Protein AF-B1YFG6-F1 (afdb_monomer_lite)

Structure (mmCIF, N/CA/C/O backbone):
data_AF-B1YFG6-F1
#
_entry.id   AF-B1YFG6-F1
#
loop_
_atom_site.group_PDB
_atom_site.id
_atom_site.type_symbol
_atom_site.label_atom_id
_atom_site.label_alt_id
_atom_site.label_comp_id
_atom_site.label_asym_id
_atom_site.label_entity_id
_atom_site.label_seq_id
_atom_site.pdbx_PDB_ins_code
_atom_site.Cartn_x
_atom_site.Cartn_y
_atom_site.Cartn_z
_atom_site.occupancy
_atom_site.B_iso_or_equiv
_atom_site.auth_seq_id
_atom_site.auth_comp_id
_atom_site.auth_asym_id
_atom_site.auth_atom_id
_atom_site.pdbx_PDB_model_num
ATOM 1 N N . MET A 1 1 ? 16.360 4.825 -18.941 1.00 74.44 1 MET A N 1
ATOM 2 C CA . MET A 1 1 ? 16.264 5.962 -17.995 1.00 74.44 1 MET A CA 1
ATOM 3 C C . MET A 1 1 ? 14.808 6.266 -17.660 1.00 74.44 1 MET A C 1
ATOM 5 O O . MET A 1 1 ? 14.457 6.200 -16.492 1.00 74.44 1 MET A O 1
ATOM 9 N N . GLU A 1 2 ? 13.940 6.482 -18.650 1.00 77.38 2 GLU A N 1
ATOM 10 C CA . GLU A 1 2 ? 12.512 6.808 -18.444 1.00 77.38 2 GLU A CA 1
ATOM 11 C C . GLU A 1 2 ? 11.731 5.731 -17.675 1.00 77.38 2 GLU A C 1
ATOM 13 O O . GLU A 1 2 ? 11.001 6.045 -16.741 1.00 77.38 2 GLU A O 1
ATOM 18 N N . VAL A 1 3 ? 11.962 4.450 -17.979 1.00 77.88 3 VAL A N 1
ATOM 19 C CA . VAL A 1 3 ? 11.304 3.318 -17.297 1.00 77.88 3 VAL A CA 1
ATOM 20 C C . VAL A 1 3 ? 11.634 3.265 -15.801 1.00 77.88 3 VAL A C 1
ATOM 22 O O . VAL A 1 3 ? 10.763 2.974 -14.987 1.00 77.88 3 VAL A O 1
ATOM 25 N N . LEU A 1 4 ? 12.876 3.590 -15.421 1.00 80.25 4 LEU A N 1
ATOM 26 C CA . LEU A 1 4 ? 13.283 3.654 -14.013 1.00 80.25 4 LEU A CA 1
ATOM 27 C C . LEU A 1 4 ? 12.619 4.834 -13.299 1.00 80.25 4 LEU A C 1
ATOM 29 O O . LEU A 1 4 ? 12.162 4.679 -12.171 1.00 80.25 4 LEU A O 1
ATOM 33 N N . ILE A 1 5 ? 12.519 5.990 -13.962 1.00 85.25 5 ILE A N 1
ATOM 34 C CA . ILE A 1 5 ? 11.833 7.172 -13.422 1.00 85.25 5 ILE A CA 1
ATOM 35 C C . ILE A 1 5 ? 10.346 6.871 -13.209 1.00 85.25 5 ILE A C 1
ATOM 37 O O . ILE A 1 5 ? 9.801 7.199 -12.159 1.00 85.25 5 ILE A O 1
ATOM 41 N N . LEU A 1 6 ? 9.701 6.191 -14.158 1.00 84.88 6 LEU A N 1
ATOM 42 C CA . LEU A 1 6 ? 8.307 5.767 -14.042 1.00 84.88 6 LEU A CA 1
ATOM 43 C C . LEU A 1 6 ? 8.096 4.735 -12.947 1.00 84.88 6 LEU A C 1
ATOM 45 O O . LEU A 1 6 ? 7.142 4.859 -12.185 1.00 84.88 6 LEU A O 1
ATOM 49 N N . LEU A 1 7 ? 8.981 3.746 -12.838 1.00 84.06 7 LEU A N 1
ATOM 50 C CA . LEU A 1 7 ? 8.919 2.747 -11.778 1.00 84.06 7 LEU A CA 1
ATOM 51 C C . LEU A 1 7 ? 9.012 3.422 -10.403 1.00 84.06 7 LEU A C 1
ATOM 53 O O . LEU A 1 7 ? 8.142 3.225 -9.560 1.00 84.06 7 LEU A O 1
ATOM 57 N N . VAL A 1 8 ? 10.020 4.276 -10.203 1.00 87.00 8 VAL A N 1
ATOM 58 C CA . VAL A 1 8 ? 10.246 4.994 -8.940 1.00 87.00 8 VAL A CA 1
ATOM 59 C C . VAL A 1 8 ? 9.109 5.974 -8.644 1.00 87.00 8 VAL A C 1
ATOM 61 O O . VAL A 1 8 ? 8.605 6.003 -7.524 1.00 87.00 8 VAL A O 1
ATOM 64 N N . GLY A 1 9 ? 8.656 6.739 -9.639 1.00 87.25 9 GLY A N 1
ATOM 65 C CA . GLY A 1 9 ? 7.547 7.683 -9.499 1.00 87.25 9 GLY A CA 1
ATOM 66 C C . GLY A 1 9 ? 6.228 6.991 -9.156 1.00 87.25 9 GLY A C 1
ATOM 67 O O . GLY A 1 9 ? 5.522 7.431 -8.251 1.00 87.25 9 GLY A O 1
ATOM 68 N N . SER A 1 10 ? 5.928 5.865 -9.807 1.00 86.31 10 SER A N 1
ATOM 69 C CA . SER A 1 10 ? 4.732 5.058 -9.525 1.00 86.31 10 SER A CA 1
ATOM 70 C C . SER A 1 10 ? 4.776 4.470 -8.117 1.00 86.31 10 SER A C 1
ATOM 72 O O . SER A 1 10 ? 3.767 4.464 -7.413 1.00 86.31 10 SER A O 1
ATOM 74 N N . PHE A 1 11 ? 5.957 4.028 -7.677 1.00 87.00 11 PHE A N 1
ATOM 75 C CA . PHE A 1 11 ? 6.156 3.506 -6.330 1.00 87.00 11 PHE A CA 1
ATOM 76 C C . PHE A 1 11 ? 5.982 4.594 -5.264 1.00 87.00 11 PHE A C 1
ATOM 78 O O . PHE A 1 11 ? 5.282 4.383 -4.275 1.00 87.00 11 PHE A O 1
ATOM 85 N N . LEU A 1 12 ? 6.559 5.778 -5.489 1.00 90.12 12 LEU A N 1
ATOM 86 C CA . LEU A 1 12 ? 6.415 6.933 -4.602 1.00 90.12 12 LEU A CA 1
ATOM 87 C C . LEU A 1 12 ? 4.957 7.389 -4.501 1.00 90.12 12 LEU A C 1
ATOM 89 O O . LEU A 1 12 ? 4.449 7.563 -3.396 1.00 90.12 12 LEU A O 1
ATOM 93 N N . LEU A 1 13 ? 4.267 7.542 -5.634 1.00 88.50 13 LEU A N 1
ATOM 94 C CA . LEU A 1 13 ? 2.862 7.954 -5.667 1.00 88.50 13 LEU A CA 1
ATOM 95 C C . LEU A 1 13 ? 1.964 6.944 -4.953 1.00 88.50 13 LEU A C 1
ATOM 97 O O . LEU A 1 13 ? 1.155 7.324 -4.108 1.00 88.50 13 LEU A O 1
ATOM 101 N N . SER A 1 14 ? 2.144 5.657 -5.250 1.00 88.62 14 SER A N 1
ATOM 102 C CA . SER A 1 14 ? 1.371 4.588 -4.627 1.00 88.62 14 SER A CA 1
ATOM 103 C C . SER A 1 14 ? 1.627 4.489 -3.119 1.00 88.62 14 SER A C 1
ATOM 105 O O . SER A 1 14 ? 0.684 4.351 -2.338 1.00 88.62 14 SER A O 1
ATOM 107 N N . GLY A 1 15 ? 2.884 4.638 -2.687 1.00 88.50 15 GLY A N 1
ATOM 108 C CA . GLY A 1 15 ? 3.257 4.653 -1.272 1.00 88.50 15 GLY A CA 1
ATOM 109 C C . GLY A 1 15 ? 2.672 5.846 -0.512 1.00 88.50 15 GLY A C 1
ATOM 110 O O . GLY A 1 15 ? 2.140 5.677 0.585 1.00 88.50 15 GLY A O 1
ATOM 111 N N . LEU A 1 16 ? 2.701 7.045 -1.104 1.00 91.62 16 LEU A N 1
ATOM 112 C CA . LEU A 1 16 ? 2.087 8.241 -0.518 1.00 91.62 16 LEU A CA 1
ATOM 113 C C . LEU A 1 16 ? 0.564 8.103 -0.409 1.00 91.62 16 LEU A C 1
ATOM 115 O O . LEU A 1 16 ? -0.003 8.460 0.623 1.00 91.62 16 LEU A O 1
ATOM 119 N N . MET A 1 17 ? -0.092 7.546 -1.430 1.00 90.62 17 MET A N 1
ATOM 120 C CA . MET A 1 17 ? -1.520 7.215 -1.378 1.00 90.62 17 MET A CA 1
ATOM 121 C C . MET A 1 17 ? -1.831 6.211 -0.268 1.00 90.62 17 MET A C 1
ATOM 123 O O . MET A 1 17 ? -2.758 6.417 0.511 1.00 90.62 17 MET A O 1
ATOM 127 N N . LEU A 1 18 ? -1.043 5.142 -0.151 1.00 90.25 18 LEU A N 1
ATOM 128 C CA . LEU A 1 18 ? -1.253 4.146 0.894 1.00 90.25 18 LEU A CA 1
ATOM 129 C C . LEU A 1 18 ? -1.122 4.774 2.286 1.00 90.25 18 LEU A C 1
ATOM 131 O O . LEU A 1 18 ? -1.945 4.525 3.164 1.00 90.25 18 LEU A O 1
ATOM 135 N N . TRP A 1 19 ? -0.129 5.643 2.476 1.00 90.31 19 TRP A N 1
ATOM 136 C CA . TRP A 1 19 ? 0.080 6.354 3.732 1.00 90.31 19 TRP A CA 1
ATOM 137 C C . TRP A 1 19 ? -1.095 7.264 4.111 1.0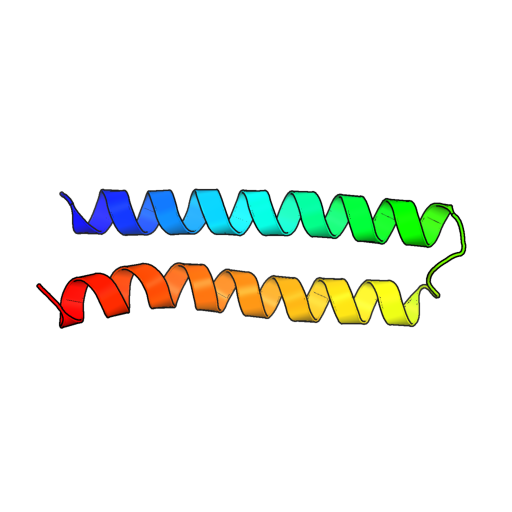0 90.31 19 TRP A C 1
ATOM 139 O O . TRP A 1 19 ? -1.535 7.258 5.265 1.00 90.31 19 TRP A O 1
ATOM 149 N N . THR A 1 20 ? -1.631 8.040 3.163 1.00 90.38 20 THR A N 1
ATOM 150 C CA . THR A 1 20 ? -2.784 8.919 3.425 1.00 90.38 20 THR A CA 1
ATOM 151 C C . THR A 1 20 ? -4.038 8.114 3.743 1.00 90.38 20 THR A C 1
ATOM 153 O O . THR A 1 20 ? -4.758 8.465 4.679 1.00 90.38 20 THR A O 1
ATOM 156 N N . ILE A 1 21 ? -4.256 6.998 3.046 1.00 90.25 2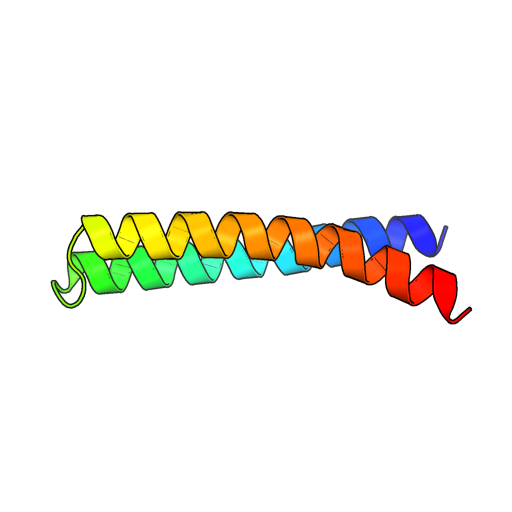1 ILE A N 1
ATOM 157 C CA . ILE A 1 21 ? -5.363 6.077 3.310 1.00 90.25 21 ILE A CA 1
ATOM 158 C C . ILE A 1 21 ? -5.227 5.453 4.699 1.00 90.25 21 ILE A C 1
ATOM 160 O O . ILE A 1 21 ? -6.187 5.491 5.464 1.00 90.25 21 ILE A O 1
ATOM 164 N N . ILE A 1 22 ? -4.049 4.941 5.069 1.00 90.31 22 ILE A N 1
ATOM 165 C CA . ILE A 1 22 ? -3.807 4.380 6.407 1.00 90.31 22 ILE A CA 1
ATOM 166 C C . ILE A 1 22 ? -4.116 5.427 7.476 1.00 90.31 22 ILE A C 1
ATOM 168 O O . ILE A 1 22 ? -4.853 5.138 8.416 1.00 90.31 22 ILE A O 1
ATOM 172 N N . LYS A 1 23 ? -3.621 6.662 7.321 1.00 90.81 23 LYS A N 1
ATOM 173 C CA . LYS A 1 23 ? -3.934 7.754 8.253 1.00 90.81 23 LYS A CA 1
ATOM 174 C C . LYS A 1 23 ? -5.431 8.047 8.329 1.00 90.81 23 LYS A C 1
ATOM 176 O O . LYS A 1 23 ? -5.946 8.235 9.432 1.00 90.81 23 LYS A O 1
ATOM 181 N N . ALA A 1 24 ? -6.131 8.080 7.197 1.00 89.31 24 ALA A N 1
ATOM 182 C CA . ALA 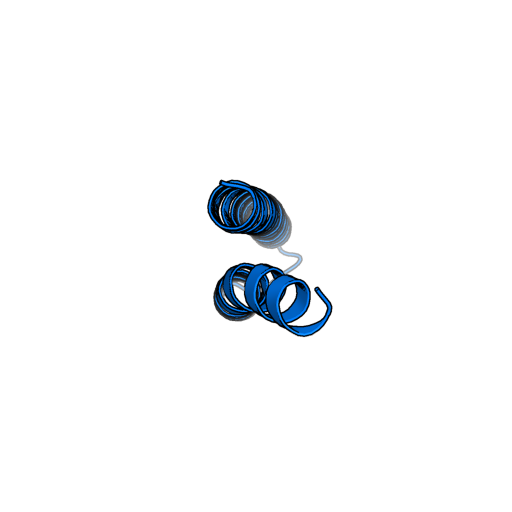A 1 24 ? -7.570 8.319 7.157 1.00 89.31 24 ALA A CA 1
ATOM 183 C C . ALA A 1 24 ? -8.347 7.196 7.860 1.00 89.31 24 ALA A C 1
ATOM 185 O O . ALA A 1 24 ? -9.210 7.474 8.692 1.00 89.31 24 ALA A O 1
ATOM 186 N N . VAL A 1 25 ? -7.983 5.937 7.608 1.00 89.62 25 VAL A N 1
ATOM 187 C CA . VAL A 1 25 ? -8.576 4.758 8.252 1.00 89.62 25 VAL A CA 1
ATOM 188 C C . VAL A 1 25 ? -8.319 4.771 9.759 1.00 89.62 25 VAL A C 1
ATOM 190 O O . VAL A 1 25 ? -9.245 4.542 10.533 1.00 89.62 25 VAL A O 1
ATOM 193 N N . LEU A 1 26 ? -7.100 5.102 10.196 1.00 87.69 26 LEU A N 1
ATOM 194 C CA . LEU A 1 26 ? -6.760 5.199 11.618 1.00 87.69 26 LEU A CA 1
ATOM 195 C C . LEU A 1 26 ? -7.533 6.329 12.311 1.00 87.69 26 LEU A C 1
ATOM 197 O O . LEU A 1 26 ? -7.980 6.176 13.446 1.00 87.69 26 LEU A O 1
ATOM 201 N N . THR A 1 27 ? -7.717 7.455 11.620 1.00 89.56 27 THR A N 1
ATOM 202 C CA . THR A 1 27 ? -8.497 8.597 12.117 1.00 89.56 27 THR A CA 1
ATOM 203 C C . THR A 1 27 ? -9.975 8.229 12.243 1.00 89.56 27 THR A C 1
ATOM 205 O O . THR A 1 27 ? -10.587 8.486 13.278 1.00 89.56 27 THR A O 1
ATOM 208 N N . ALA A 1 28 ? -10.541 7.558 11.240 1.00 87.06 28 ALA A N 1
ATOM 209 C CA . ALA A 1 28 ? -11.917 7.067 11.270 1.00 87.06 28 ALA A CA 1
ATOM 210 C C . ALA A 1 28 ? -12.131 5.984 12.345 1.00 87.06 28 ALA A C 1
ATOM 212 O O . ALA A 1 28 ? -13.163 5.980 13.016 1.00 87.06 28 ALA A O 1
ATOM 213 N N . TYR A 1 29 ? -11.143 5.111 12.570 1.00 86.69 29 TYR A N 1
ATOM 214 C CA . TYR A 1 29 ? -11.145 4.162 13.685 1.00 86.69 29 TYR A CA 1
ATOM 215 C C . TYR A 1 29 ? -11.135 4.882 15.039 1.00 86.69 29 TYR A C 1
ATOM 217 O O . TYR A 1 29 ? -11.950 4.581 15.909 1.00 86.69 29 TYR A O 1
ATOM 225 N N . ARG A 1 30 ? -10.260 5.882 15.209 1.00 85.94 30 ARG A N 1
ATOM 226 C CA . ARG A 1 30 ? -10.166 6.672 16.446 1.00 85.94 30 ARG A CA 1
ATOM 227 C C . ARG A 1 30 ? -11.459 7.432 16.748 1.00 85.94 30 ARG A C 1
ATOM 229 O O . ARG A 1 30 ? -11.838 7.535 17.908 1.00 85.94 30 ARG A O 1
ATOM 236 N N . ASN A 1 31 ? -12.153 7.898 15.714 1.00 89.69 31 ASN A N 1
ATOM 237 C CA . ASN A 1 31 ? -13.461 8.544 15.826 1.00 89.69 31 ASN A CA 1
ATOM 238 C 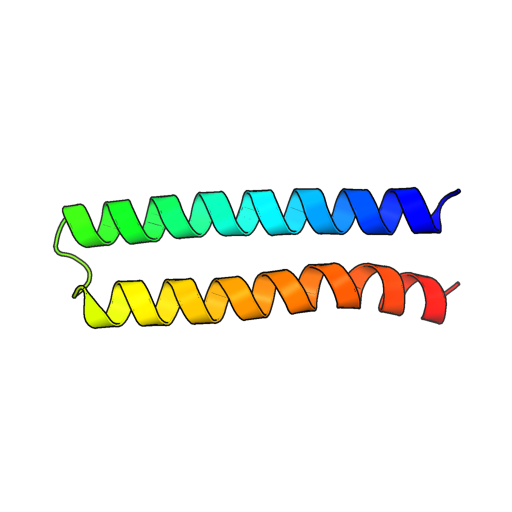C . ASN A 1 31 ? -14.625 7.543 15.972 1.00 89.69 31 ASN A C 1
ATOM 240 O O . ASN A 1 31 ? -15.779 7.944 15.855 1.00 89.69 31 ASN A O 1
ATOM 244 N N . GLN A 1 32 ? -14.340 6.249 16.180 1.00 82.19 32 GLN A N 1
ATOM 245 C CA . GLN A 1 32 ? -15.315 5.155 16.298 1.00 82.19 32 GLN A CA 1
ATOM 246 C C . GLN A 1 32 ? -16.278 5.015 15.102 1.00 82.19 32 GLN A C 1
ATOM 248 O O . GLN A 1 32 ? -17.286 4.317 15.187 1.00 82.19 32 GLN A O 1
ATOM 253 N N . GLN A 1 33 ? -15.958 5.619 13.954 1.00 80.75 33 GLN A N 1
ATOM 254 C CA . GLN A 1 33 ? -16.749 5.497 12.724 1.00 80.75 33 GLN A CA 1
ATOM 255 C C . GLN A 1 33 ? -16.550 4.134 12.049 1.00 80.75 33 GLN A C 1
ATOM 257 O O . GLN A 1 33 ? -17.393 3.681 11.274 1.00 80.75 33 GLN A O 1
ATOM 262 N N . LEU A 1 34 ? -15.431 3.464 12.339 1.00 79.75 34 LEU A N 1
ATOM 263 C CA . LEU A 1 34 ? -15.091 2.152 11.805 1.00 79.75 34 LEU A CA 1
ATOM 264 C C . LEU A 1 34 ? -14.758 1.177 12.932 1.00 79.75 34 LEU A C 1
ATOM 266 O O . LEU A 1 34 ? -13.989 1.484 13.836 1.00 79.75 34 LEU A O 1
ATOM 270 N N . SER A 1 35 ? -15.292 -0.039 12.821 1.00 84.25 35 SER A N 1
ATOM 271 C CA . SER A 1 35 ? -14.846 -1.176 13.629 1.00 84.25 35 SER A CA 1
ATOM 272 C C . SER A 1 35 ? -13.424 -1.587 13.233 1.00 84.25 35 SER A C 1
ATOM 274 O O . SER A 1 35 ? -13.049 -1.504 12.059 1.00 84.25 35 SER A O 1
ATOM 276 N N . MET A 1 36 ? -12.654 -2.092 14.199 1.00 79.75 36 MET A N 1
ATOM 277 C CA . MET A 1 36 ? -11.269 -2.530 14.004 1.00 79.75 36 MET A CA 1
ATOM 278 C C . MET A 1 36 ? -11.130 -3.561 12.873 1.00 79.75 36 MET A C 1
ATOM 280 O O . MET A 1 36 ? -10.222 -3.458 12.053 1.00 79.75 36 MET A O 1
ATOM 284 N N . ALA A 1 37 ? -12.082 -4.493 12.756 1.00 82.94 37 ALA A N 1
ATOM 285 C CA . ALA A 1 37 ? -12.092 -5.489 11.683 1.00 82.94 37 ALA A CA 1
ATOM 286 C C . ALA A 1 37 ? -12.232 -4.851 10.287 1.00 82.94 37 ALA A C 1
ATOM 288 O O . ALA A 1 37 ? -11.541 -5.247 9.349 1.00 82.94 37 ALA A O 1
ATOM 289 N N . LYS A 1 38 ? -13.077 -3.817 10.150 1.00 84.25 38 LYS A N 1
ATOM 290 C CA . LYS A 1 38 ? -13.243 -3.079 8.886 1.00 84.25 38 LYS A CA 1
ATOM 291 C C . LYS A 1 38 ? -12.001 -2.256 8.552 1.00 84.25 38 LYS A C 1
ATOM 293 O O . LYS A 1 38 ? -11.602 -2.213 7.395 1.00 84.25 38 LYS A O 1
ATOM 298 N N . ALA A 1 39 ? -11.374 -1.641 9.554 1.00 84.19 39 ALA A N 1
ATOM 299 C CA . ALA A 1 39 ? -10.141 -0.880 9.371 1.00 84.19 39 ALA A CA 1
ATOM 300 C C . ALA A 1 39 ? -8.995 -1.764 8.849 1.00 84.19 39 ALA A C 1
ATOM 302 O O . ALA A 1 39 ? -8.314 -1.384 7.894 1.00 84.19 39 ALA A O 1
ATOM 303 N N . ILE A 1 40 ? -8.827 -2.965 9.414 1.00 86.06 40 ILE A N 1
ATOM 304 C CA . ILE A 1 40 ? -7.833 -3.942 8.947 1.00 86.06 40 ILE A CA 1
ATOM 305 C C . ILE A 1 40 ? -8.142 -4.363 7.508 1.00 86.06 40 ILE A C 1
ATOM 307 O O . ILE A 1 40 ? -7.271 -4.260 6.652 1.00 86.06 40 ILE A O 1
ATOM 311 N N . PHE A 1 41 ? -9.389 -4.743 7.215 1.00 90.31 41 PHE A N 1
ATOM 312 C CA . PHE A 1 41 ? -9.788 -5.175 5.873 1.00 90.31 41 PHE A CA 1
ATOM 313 C C . PHE A 1 41 ? -9.523 -4.106 4.801 1.00 90.31 41 PHE A C 1
ATOM 315 O O . PHE A 1 41 ? -8.928 -4.402 3.765 1.00 90.31 41 PHE A O 1
ATOM 322 N N . ILE A 1 42 ? -9.903 -2.851 5.069 1.00 87.19 42 ILE A N 1
ATOM 323 C CA . ILE A 1 42 ? -9.664 -1.724 4.155 1.00 87.19 42 ILE A CA 1
ATOM 324 C C . ILE A 1 42 ? -8.161 -1.505 3.963 1.00 87.19 42 ILE A C 1
ATOM 326 O O . ILE A 1 42 ? -7.702 -1.349 2.835 1.00 87.19 42 ILE A O 1
ATOM 330 N N . THR A 1 43 ? -7.381 -1.536 5.043 1.00 89.19 43 THR A N 1
ATOM 331 C CA . THR A 1 43 ? -5.931 -1.311 4.977 1.00 89.19 43 THR A CA 1
ATOM 332 C C . THR A 1 43 ? -5.222 -2.404 4.176 1.00 89.19 43 THR A C 1
ATOM 334 O O . THR A 1 43 ? -4.383 -2.102 3.324 1.00 89.19 43 THR A O 1
ATOM 337 N N . THR A 1 44 ? -5.584 -3.671 4.386 1.00 89.38 44 THR A N 1
ATOM 338 C CA . THR A 1 44 ? -5.027 -4.802 3.635 1.00 89.38 44 THR A CA 1
ATOM 339 C C . THR A 1 44 ? -5.411 -4.724 2.159 1.00 89.38 44 THR A C 1
ATOM 341 O O . THR A 1 44 ? -4.538 -4.839 1.300 1.00 89.38 44 THR A O 1
ATOM 344 N N . GLY A 1 45 ? -6.684 -4.454 1.849 1.00 91.25 45 GLY A N 1
ATOM 345 C CA . GLY A 1 45 ? -7.149 -4.303 0.467 1.00 91.25 45 GLY A CA 1
ATOM 346 C C . GLY A 1 45 ? -6.437 -3.168 -0.270 1.00 91.25 45 GLY A C 1
ATOM 347 O O . GLY A 1 45 ? -5.983 -3.345 -1.399 1.00 91.25 45 GLY A O 1
ATOM 348 N N . MET A 1 46 ? -6.254 -2.029 0.399 1.00 89.69 46 MET A N 1
ATOM 349 C CA . MET A 1 46 ? -5.570 -0.869 -0.175 1.00 89.69 46 MET A CA 1
ATOM 350 C C . MET A 1 46 ? -4.071 -1.104 -0.352 1.00 89.69 46 MET A C 1
ATOM 352 O O . MET A 1 46 ? -3.505 -0.660 -1.344 1.00 89.69 46 MET A O 1
ATOM 356 N N . THR A 1 47 ? -3.436 -1.873 0.534 1.00 89.62 47 THR A N 1
ATOM 357 C CA . THR A 1 47 ? -2.032 -2.284 0.364 1.00 89.62 47 THR A CA 1
ATOM 358 C C . THR A 1 47 ? -1.850 -3.121 -0.900 1.00 89.62 47 THR A C 1
ATOM 360 O O . THR A 1 47 ? -0.967 -2.839 -1.709 1.00 89.62 47 THR A O 1
ATOM 363 N N . VAL A 1 48 ? -2.710 -4.125 -1.106 1.00 91.56 48 VAL A N 1
ATOM 364 C CA . VAL A 1 48 ? -2.670 -4.977 -2.306 1.00 91.56 48 VAL A CA 1
ATOM 365 C C . VAL A 1 48 ? -2.920 -4.147 -3.564 1.00 91.56 48 VAL A C 1
ATOM 367 O O . VAL A 1 48 ? -2.188 -4.277 -4.546 1.00 91.56 48 VAL A O 1
ATOM 370 N N . PHE A 1 49 ? -3.907 -3.251 -3.522 1.00 88.75 49 PHE A N 1
ATOM 371 C CA . PHE A 1 49 ? -4.202 -2.347 -4.628 1.00 88.75 49 PHE A CA 1
ATOM 372 C C . PHE A 1 49 ? -3.018 -1.430 -4.958 1.00 88.75 49 PHE A C 1
ATOM 374 O O . PHE A 1 49 ? -2.657 -1.301 -6.123 1.00 88.75 49 PHE A O 1
ATOM 381 N N . SER A 1 50 ? -2.362 -0.851 -3.952 1.00 87.50 50 SER A N 1
ATOM 382 C CA . SER A 1 50 ? -1.177 -0.008 -4.129 1.00 87.50 50 SER A CA 1
ATOM 383 C C . SER A 1 50 ? -0.009 -0.756 -4.779 1.00 87.50 50 SER A C 1
ATOM 385 O O . SER A 1 50 ? 0.650 -0.207 -5.666 1.00 87.50 50 SER A O 1
ATOM 387 N N . ILE A 1 51 ? 0.239 -2.010 -4.391 1.00 86.69 51 ILE A N 1
ATOM 388 C CA . ILE A 1 51 ? 1.289 -2.840 -5.004 1.00 86.69 51 ILE A CA 1
ATOM 389 C C . ILE A 1 51 ? 0.964 -3.110 -6.478 1.00 86.69 51 ILE A C 1
ATOM 391 O O . ILE A 1 51 ? 1.826 -2.938 -7.341 1.00 86.69 51 ILE A O 1
ATOM 395 N N . LEU A 1 52 ? -0.287 -3.476 -6.778 1.00 87.88 52 LEU A N 1
ATOM 396 C CA . LEU A 1 52 ? -0.742 -3.677 -8.154 1.00 87.88 52 LEU A CA 1
ATOM 397 C C . LEU A 1 52 ? -0.607 -2.393 -8.974 1.00 87.88 52 LEU A C 1
ATOM 399 O O . LEU A 1 52 ? -0.034 -2.423 -10.056 1.00 87.88 52 LEU A O 1
ATOM 403 N N . LEU A 1 53 ? -1.066 -1.258 -8.449 1.00 85.12 53 LEU A N 1
ATOM 404 C CA . LEU A 1 53 ? -1.002 0.034 -9.126 1.00 85.12 53 LEU A CA 1
ATOM 405 C C . LEU A 1 53 ? 0.445 0.427 -9.466 1.00 85.12 53 LEU A C 1
ATOM 407 O O . LEU A 1 53 ? 0.719 0.858 -10.586 1.00 85.12 53 LEU A O 1
ATOM 411 N N . ALA A 1 54 ? 1.376 0.225 -8.528 1.00 85.12 54 ALA A N 1
ATOM 412 C CA . ALA A 1 54 ? 2.791 0.537 -8.716 1.00 85.12 54 ALA A CA 1
ATOM 413 C C . ALA A 1 54 ? 3.454 -0.325 -9.806 1.00 85.12 54 ALA A C 1
ATOM 415 O O . ALA A 1 54 ? 4.345 0.161 -10.498 1.00 85.12 54 ALA A O 1
ATOM 416 N N . GLY A 1 55 ? 3.022 -1.579 -9.974 1.00 82.81 55 GLY A N 1
ATOM 417 C CA . GLY A 1 55 ? 3.518 -2.474 -11.027 1.00 82.81 55 GLY A CA 1
ATOM 418 C C . GLY A 1 55 ? 2.808 -2.307 -12.376 1.00 82.81 55 GLY A C 1
ATOM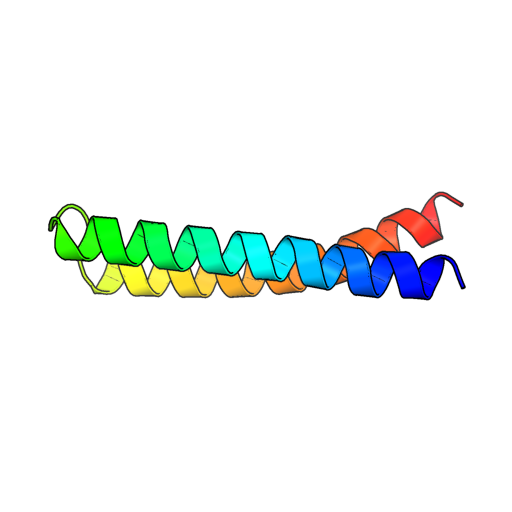 419 O O . GLY A 1 55 ? 3.424 -2.460 -13.429 1.00 82.81 55 GLY A O 1
ATOM 420 N N . VAL A 1 56 ? 1.521 -1.960 -12.364 1.00 83.62 56 VAL A N 1
ATOM 421 C CA . VAL A 1 56 ? 0.693 -1.836 -13.570 1.00 83.62 56 VAL A CA 1
ATOM 422 C C . VAL A 1 56 ? 0.999 -0.552 -14.341 1.00 83.62 56 VAL A C 1
ATOM 424 O O . VAL A 1 56 ? 1.053 -0.600 -15.567 1.00 83.62 56 VAL A O 1
ATOM 427 N N . LEU A 1 57 ? 1.253 0.576 -13.667 1.00 77.81 57 LEU A N 1
ATOM 428 C CA . LEU A 1 57 ? 1.613 1.837 -14.334 1.00 77.81 57 LEU A CA 1
ATOM 429 C C . LEU A 1 57 ? 2.801 1.705 -15.312 1.00 77.81 57 LEU A C 1
ATOM 431 O O . LEU A 1 57 ? 2.646 2.064 -16.481 1.00 77.81 57 LEU A O 1
ATOM 435 N N . PRO A 1 58 ? 3.970 1.183 -14.890 1.00 78.00 58 PRO A N 1
ATOM 436 C CA . PRO A 1 58 ? 5.113 1.034 -15.785 1.00 78.00 58 PRO A CA 1
ATOM 437 C C . PRO A 1 58 ? 4.865 -0.014 -16.877 1.00 78.00 58 PRO A C 1
ATOM 439 O O . PRO A 1 58 ? 5.338 0.161 -17.997 1.00 78.00 58 PRO A O 1
ATOM 442 N N . TYR A 1 59 ? 4.086 -1.065 -16.593 1.00 81.38 59 TYR A N 1
ATOM 443 C CA . TYR A 1 59 ? 3.701 -2.061 -17.597 1.00 81.38 59 TYR A CA 1
ATOM 444 C C . TYR A 1 59 ? 2.815 -1.468 -18.701 1.00 81.38 59 TYR A C 1
ATOM 446 O O . TYR A 1 59 ? 3.064 -1.700 -19.881 1.00 81.38 59 TYR A O 1
ATOM 454 N N . ILE A 1 60 ? 1.799 -0.680 -18.332 1.00 78.25 60 ILE A N 1
ATOM 455 C CA . ILE A 1 60 ? 0.932 0.011 -19.294 1.00 78.25 60 ILE A CA 1
ATOM 456 C C . ILE A 1 60 ? 1.766 0.981 -20.127 1.00 78.25 60 ILE A C 1
ATOM 458 O O . ILE A 1 60 ? 1.674 0.951 -21.348 1.00 78.25 60 ILE A O 1
ATOM 462 N N . TYR A 1 61 ? 2.619 1.787 -19.494 1.00 76.62 61 TYR A N 1
ATOM 463 C CA . TYR A 1 61 ? 3.467 2.731 -20.219 1.00 76.62 61 TYR A CA 1
ATOM 464 C C . TYR A 1 61 ? 4.353 2.038 -21.264 1.00 76.62 61 TYR A C 1
ATOM 466 O O . TYR A 1 61 ? 4.387 2.467 -22.409 1.00 76.62 61 TYR A O 1
ATOM 474 N N . LEU A 1 62 ? 4.996 0.921 -20.906 1.00 74.69 62 LEU A N 1
ATOM 475 C CA . LEU A 1 62 ? 5.825 0.13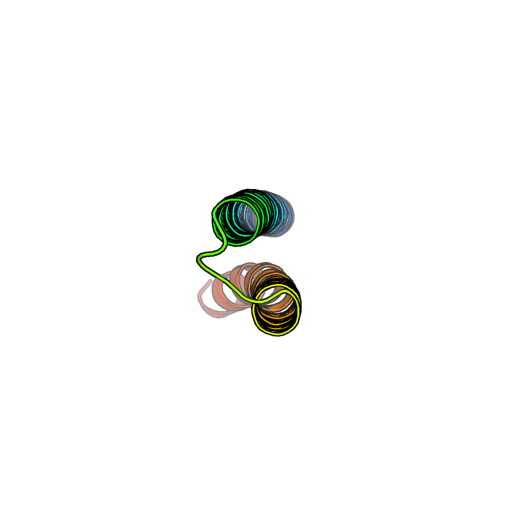2 -21.826 1.00 74.69 62 LEU A CA 1
ATOM 476 C C . LEU A 1 62 ? 5.045 -0.530 -22.969 1.00 74.69 62 LEU A C 1
ATOM 478 O O . LEU A 1 62 ? 5.639 -0.860 -23.987 1.00 74.69 62 LEU A O 1
ATOM 482 N N . ARG A 1 63 ? 3.742 -0.778 -22.798 1.00 76.38 63 ARG A N 1
ATOM 483 C CA . ARG A 1 63 ? 2.902 -1.418 -23.820 1.00 76.38 63 ARG A CA 1
ATOM 484 C C . ARG A 1 63 ? 2.390 -0.436 -24.879 1.00 76.38 63 ARG A C 1
ATOM 486 O O . ARG A 1 63 ? 2.055 -0.872 -25.977 1.00 76.38 63 ARG A O 1
ATOM 493 N N . PHE A 1 64 ? 2.258 0.842 -24.531 1.00 69.00 64 PHE A N 1
ATOM 494 C CA . PHE A 1 64 ? 1.718 1.887 -25.410 1.00 69.00 64 PHE A CA 1
ATOM 495 C C . PHE A 1 64 ? 2.795 2.807 -26.009 1.00 69.00 64 PHE A C 1
ATOM 497 O O . PHE A 1 64 ? 2.441 3.724 -26.752 1.00 69.00 64 PHE A O 1
ATOM 504 N N . LEU A 1 65 ? 4.070 2.567 -25.687 1.00 59.88 65 LEU A N 1
ATOM 505 C CA . LEU A 1 65 ? 5.233 3.202 -26.311 1.00 59.88 65 LEU A CA 1
ATOM 506 C C . LEU A 1 65 ? 5.747 2.344 -27.473 1.00 59.88 65 LEU A C 1
ATOM 508 O O . LEU A 1 65 ? 6.142 2.938 -28.497 1.00 59.88 65 LEU A O 1
#

Foldseek 3Di:
DVLVVLLVVLLVVLVVVLVVLLVVLVVCVVVVVDDPVVSVVSSVVSVVVSVCRSVVRSVVVVVVD

Sequence (65 aa):
MEVLILLVGSFLLSGLMLWTIIKAVLTAYRNQQLSMAKAIFITTGMTVFSILLAGVLPYIYLRFL

Secondary structure (DSSP, 8-state):
-HHHHHHHHHHHHHHHHHHHHHHHHHHHHHTTSS-HHHHHHHHHHHHHHHHHHHHHHHHHHHHH-

Organism: Exiguobacterium sibiricum (strain DSM 17290 / CCUG 55495 / CIP 109462 / JCM 13490 / 255-15) (NCBI:txid262543)

Radius of gyration: 14.81 Å; chains: 1; bounding box: 33×14×43 Å

pLDDT: mean 84.91, std 5.93, range [59.88, 91.62]